Protein AF-A0A4R3N4P6-F1 (afdb_monomer)

Radius of gyration: 19.84 Å; Cα contacts (8 Å, |Δi|>4): 33; chains: 1; bounding box: 51×33×43 Å

Secondary structure (DSSP, 8-state):
------------S-------TT---PPEEEEETTEEEEE--GGGTS-HHHHHHHHHHHHHTT-HHHHHHHHHHHHHHHHTT-

Sequence (82 aa):
MTSEIARVVRQTRPHKDVVRRGSDVKPKVLKKGNTTIKIYSHLAHMTKEEQKKWFESEWEKGNPTLKNIVNAVKRCLDEEGK

Structure (mmCIF, N/CA/C/O backbone):
data_AF-A0A4R3N4P6-F1
#
_entry.id   AF-A0A4R3N4P6-F1
#
loop_
_atom_site.group_PDB
_atom_site.id
_atom_site.type_symbol
_atom_site.label_atom_id
_atom_site.label_alt_id
_atom_site.label_comp_id
_atom_site.label_asym_id
_atom_site.label_entity_id
_atom_site.label_seq_id
_atom_site.pdbx_PDB_ins_code
_atom_site.Cartn_x
_atom_site.Cartn_y
_atom_site.Cartn_z
_atom_site.occupancy
_atom_site.B_iso_or_equiv
_atom_site.auth_seq_id
_atom_site.auth_comp_id
_atom_site.auth_asym_id
_atom_site.auth_atom_id
_atom_site.pdbx_PDB_model_num
ATOM 1 N N . MET A 1 1 ? -33.809 -16.892 -33.553 1.00 40.38 1 MET A N 1
ATOM 2 C CA . MET A 1 1 ? -32.935 -16.829 -32.363 1.00 40.38 1 MET A CA 1
ATOM 3 C C . MET A 1 1 ? -31.506 -16.624 -32.844 1.00 40.38 1 MET A C 1
ATOM 5 O O . MET A 1 1 ? -30.859 -17.587 -33.226 1.00 40.38 1 MET A O 1
ATOM 9 N N . THR A 1 2 ? -31.051 -15.379 -32.966 1.00 44.28 2 THR A N 1
ATOM 10 C CA . THR A 1 2 ? -29.689 -15.064 -33.425 1.00 44.28 2 THR A CA 1
ATOM 11 C C . THR A 1 2 ? -28.776 -14.966 -32.212 1.00 44.28 2 THR A C 1
ATOM 13 O O . THR A 1 2 ? -28.899 -14.041 -31.416 1.00 44.28 2 THR A O 1
ATOM 16 N N . SER A 1 3 ? -27.898 -15.952 -32.049 1.00 51.00 3 SER A N 1
ATOM 17 C CA . SER A 1 3 ? -26.848 -15.953 -31.035 1.00 51.00 3 SER A CA 1
ATOM 18 C C . SER A 1 3 ? -25.841 -14.840 -31.330 1.00 51.00 3 SER A C 1
ATOM 20 O O . SER A 1 3 ? -25.180 -14.872 -32.371 1.00 51.00 3 SER A O 1
ATOM 22 N N . GLU A 1 4 ? -25.708 -13.873 -30.426 1.00 54.97 4 GLU A N 1
ATOM 23 C CA . GLU A 1 4 ? -24.611 -12.908 -30.455 1.00 54.97 4 GLU A CA 1
ATOM 24 C C . GLU A 1 4 ? -23.281 -13.651 -30.283 1.00 54.97 4 GLU A C 1
ATOM 26 O O . GLU A 1 4 ? -22.997 -14.259 -29.251 1.00 54.97 4 GLU A O 1
ATOM 31 N N . ILE A 1 5 ? -22.456 -13.629 -31.330 1.00 57.00 5 ILE A N 1
ATOM 32 C CA . ILE A 1 5 ? -21.094 -14.153 -31.288 1.00 57.00 5 ILE A CA 1
ATOM 33 C C . ILE A 1 5 ? -20.272 -13.173 -30.450 1.00 57.00 5 ILE A C 1
ATOM 35 O O . ILE A 1 5 ? -19.886 -12.104 -30.924 1.00 57.00 5 ILE A O 1
ATOM 39 N N . ALA A 1 6 ? -20.005 -13.534 -29.194 1.00 59.19 6 ALA A N 1
ATOM 40 C CA . ALA A 1 6 ? -19.088 -12.793 -28.340 1.00 59.19 6 ALA A CA 1
ATOM 41 C C . ALA A 1 6 ? -17.719 -12.693 -29.035 1.00 59.19 6 ALA A C 1
ATOM 43 O O . ALA A 1 6 ? -17.022 -13.688 -29.255 1.00 59.19 6 ALA A O 1
ATOM 44 N N . ARG A 1 7 ? -17.338 -11.475 -29.428 1.00 60.00 7 ARG A N 1
ATOM 45 C CA . ARG A 1 7 ? -16.078 -11.203 -30.121 1.00 60.00 7 ARG A CA 1
ATOM 46 C C . ARG A 1 7 ? -14.918 -11.444 -29.155 1.00 60.00 7 ARG A C 1
ATOM 48 O O . ARG A 1 7 ? -14.619 -10.604 -28.312 1.00 60.00 7 ARG A O 1
ATOM 55 N N . VAL A 1 8 ? -14.243 -12.585 -29.287 1.00 65.94 8 VAL A N 1
ATOM 56 C CA . VAL A 1 8 ? -13.016 -12.877 -28.533 1.00 65.94 8 VAL A CA 1
ATOM 57 C C . VAL A 1 8 ? -11.919 -11.921 -29.001 1.00 65.94 8 VAL A C 1
ATOM 59 O O .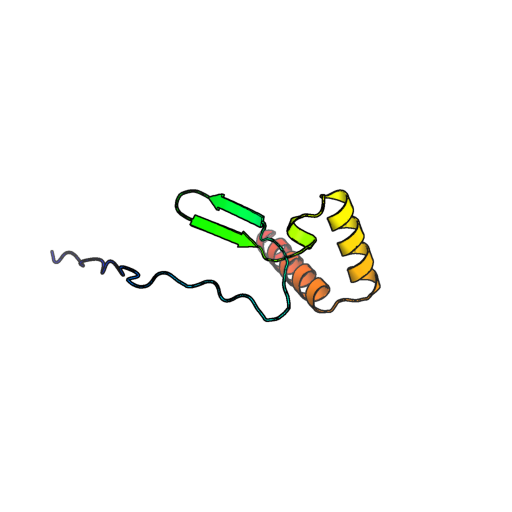 VAL A 1 8 ? -11.325 -12.103 -30.066 1.00 65.94 8 VAL A O 1
ATOM 62 N N . VAL A 1 9 ? -11.641 -10.888 -28.206 1.00 64.88 9 VAL A N 1
ATOM 63 C CA . VAL A 1 9 ? -10.494 -10.000 -28.424 1.00 64.88 9 VAL A CA 1
ATOM 64 C C . VAL A 1 9 ? -9.231 -10.777 -28.062 1.00 64.88 9 VAL A C 1
ATOM 66 O O . VAL A 1 9 ? -8.831 -10.857 -26.903 1.00 64.88 9 VAL A O 1
ATOM 69 N N . ARG A 1 10 ? -8.598 -11.396 -29.061 1.00 60.25 10 ARG A N 1
ATOM 70 C CA . ARG A 1 10 ? -7.273 -12.000 -28.895 1.00 60.25 10 ARG A CA 1
ATOM 71 C C . ARG A 1 10 ? -6.246 -10.871 -28.850 1.00 60.25 10 ARG A C 1
ATOM 73 O O . ARG A 1 10 ? -6.017 -10.204 -29.855 1.00 60.25 10 ARG A O 1
ATOM 80 N N . GLN A 1 11 ? -5.640 -10.637 -27.690 1.00 59.59 11 GLN A N 1
ATOM 81 C CA . GLN A 1 11 ? -4.547 -9.677 -27.547 1.00 59.59 11 GLN A CA 1
ATOM 82 C C . GLN A 1 11 ? -3.311 -10.248 -28.265 1.00 59.59 11 GLN A C 1
ATOM 84 O O . GLN A 1 11 ? -2.634 -11.137 -27.762 1.00 59.59 11 GLN A O 1
ATOM 89 N N . THR A 1 12 ? -3.063 -9.803 -29.498 1.00 62.00 12 THR A N 1
ATOM 90 C CA . THR A 1 12 ? -2.065 -10.397 -30.411 1.00 62.00 12 THR A CA 1
ATOM 91 C C . THR A 1 12 ? -0.634 -9.925 -30.172 1.00 62.00 12 THR A C 1
ATOM 93 O O . THR A 1 12 ? 0.286 -10.407 -30.829 1.00 62.00 12 THR A O 1
ATOM 96 N N . ARG A 1 13 ? -0.416 -8.979 -29.253 1.00 64.56 13 ARG A N 1
ATOM 97 C CA . ARG A 1 13 ? 0.909 -8.413 -28.984 1.00 64.56 13 ARG A CA 1
ATOM 98 C C . ARG A 1 13 ? 1.262 -8.596 -27.512 1.00 64.56 13 ARG A C 1
ATOM 100 O O . ARG A 1 13 ? 0.530 -8.072 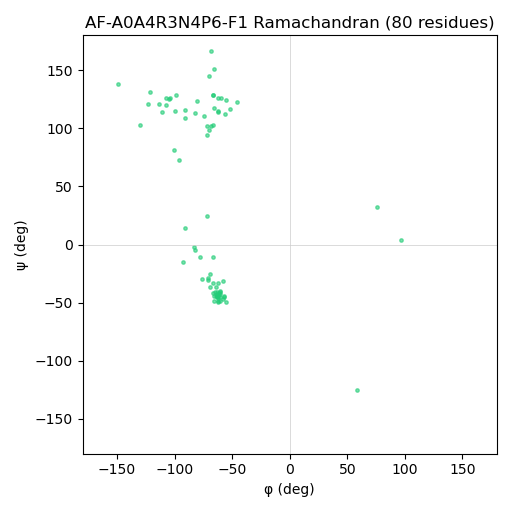-26.670 1.00 64.56 13 ARG A O 1
ATOM 107 N N . PRO A 1 14 ? 2.362 -9.295 -27.180 1.00 66.75 14 PRO A N 1
ATOM 108 C CA . PRO A 1 14 ? 2.853 -9.302 -25.814 1.00 66.75 14 PRO A CA 1
ATOM 109 C C . PRO A 1 14 ? 3.236 -7.870 -25.436 1.00 66.75 14 PRO A C 1
ATOM 111 O O . PRO A 1 14 ? 3.991 -7.203 -26.147 1.00 66.75 14 PRO A O 1
ATOM 114 N N . HIS A 1 15 ? 2.689 -7.378 -24.326 1.00 63.50 15 HIS A N 1
ATOM 115 C CA . HIS A 1 15 ? 3.162 -6.135 -23.737 1.00 63.50 15 HIS A CA 1
ATOM 116 C C . HIS A 1 15 ? 4.647 -6.302 -23.380 1.00 63.50 15 HIS A C 1
ATOM 118 O O . HIS A 1 15 ? 5.026 -7.263 -22.710 1.00 63.50 15 HIS A O 1
ATOM 124 N N . LYS A 1 16 ? 5.497 -5.388 -23.861 1.00 69.06 16 LYS A N 1
ATOM 125 C CA . LYS A 1 16 ? 6.901 -5.309 -23.455 1.00 69.06 16 LYS A CA 1
ATOM 126 C C . LYS A 1 16 ? 7.013 -4.359 -22.267 1.00 69.06 16 LYS A C 1
ATOM 128 O O . LYS A 1 16 ? 6.764 -3.165 -22.424 1.00 69.06 16 LYS A O 1
ATOM 133 N N . ASP A 1 17 ? 7.417 -4.890 -21.118 1.00 63.19 17 ASP A N 1
ATOM 134 C CA . ASP A 1 17 ? 7.751 -4.088 -19.940 1.00 63.19 17 ASP A CA 1
ATOM 135 C C . ASP A 1 17 ? 8.946 -3.178 -20.282 1.00 63.19 17 ASP A C 1
ATOM 137 O O . ASP A 1 17 ? 10.046 -3.664 -20.562 1.00 63.19 17 ASP A O 1
ATOM 141 N N . VAL A 1 18 ? 8.743 -1.858 -20.297 1.00 68.69 18 VAL A N 1
ATOM 142 C CA . VAL A 1 18 ? 9.825 -0.881 -20.491 1.00 68.69 18 VAL A CA 1
ATOM 143 C C . VAL A 1 18 ? 10.232 -0.341 -19.128 1.00 68.69 18 VAL A C 1
ATOM 145 O O . VAL A 1 18 ? 9.447 0.318 -18.449 1.00 68.69 18 VAL A O 1
ATOM 148 N N . VAL A 1 19 ? 11.469 -0.624 -18.724 1.00 65.19 19 VAL A N 1
ATOM 149 C CA . VAL A 1 19 ? 12.046 -0.101 -17.482 1.00 65.19 19 VAL A CA 1
ATOM 150 C C . VAL A 1 19 ? 12.208 1.416 -17.615 1.00 65.19 19 VAL A C 1
ATOM 152 O O . VAL A 1 19 ? 12.782 1.910 -18.588 1.00 65.19 19 VAL A O 1
ATOM 155 N N . ARG A 1 20 ? 11.698 2.175 -16.640 1.00 61.88 20 ARG A N 1
ATOM 156 C CA . ARG A 1 20 ? 11.942 3.621 -16.553 1.00 61.88 20 ARG A CA 1
ATOM 157 C C . ARG A 1 20 ? 13.434 3.825 -16.266 1.00 61.88 20 ARG A C 1
ATOM 159 O O . ARG A 1 20 ? 13.959 3.199 -15.350 1.00 61.88 20 ARG A O 1
ATOM 166 N N . ARG A 1 21 ? 14.125 4.663 -17.054 1.00 49.94 21 ARG A N 1
ATOM 167 C CA . ARG A 1 21 ? 15.572 4.923 -16.887 1.00 49.94 21 ARG A CA 1
ATOM 168 C C . ARG A 1 21 ? 15.911 5.160 -15.406 1.00 49.94 21 ARG A C 1
ATOM 170 O O . ARG A 1 21 ? 15.332 6.057 -14.800 1.00 49.94 21 ARG A O 1
ATOM 177 N N . GLY A 1 22 ? 16.829 4.356 -14.860 1.00 56.91 22 GLY A N 1
ATOM 178 C CA . GLY A 1 22 ? 17.354 4.493 -13.496 1.00 56.91 22 GLY A CA 1
ATOM 179 C C . GLY A 1 22 ? 16.713 3.617 -12.412 1.00 56.91 22 GLY A C 1
ATOM 180 O O . GLY A 1 22 ? 17.077 3.767 -11.252 1.00 56.91 22 GLY A O 1
ATOM 181 N N . SER A 1 23 ? 15.777 2.713 -12.729 1.00 58.09 23 SER A N 1
ATOM 182 C CA . SER A 1 23 ? 15.277 1.741 -11.744 1.00 58.09 23 SER A CA 1
ATOM 183 C C . SER A 1 23 ? 15.929 0.366 -11.924 1.00 58.09 23 SER A C 1
ATOM 185 O O . SER A 1 23 ? 15.307 -0.545 -12.470 1.00 58.09 23 SER A O 1
ATOM 187 N N . ASP A 1 24 ? 17.143 0.174 -11.405 1.00 67.69 24 ASP A N 1
ATOM 188 C CA . ASP A 1 24 ? 17.802 -1.146 -11.288 1.00 67.69 24 ASP A CA 1
ATOM 189 C C . ASP A 1 24 ? 17.161 -2.032 -10.195 1.00 67.69 24 ASP A C 1
ATOM 191 O O . ASP A 1 24 ? 17.778 -2.922 -9.608 1.00 67.69 24 ASP A O 1
ATOM 195 N N . VAL A 1 25 ? 15.890 -1.781 -9.875 1.00 72.75 25 VAL A N 1
ATOM 196 C CA . VAL A 1 25 ? 15.153 -2.493 -8.836 1.00 72.75 25 VAL A CA 1
ATOM 197 C C . VAL A 1 25 ? 14.627 -3.794 -9.427 1.00 72.75 25 VAL A C 1
AT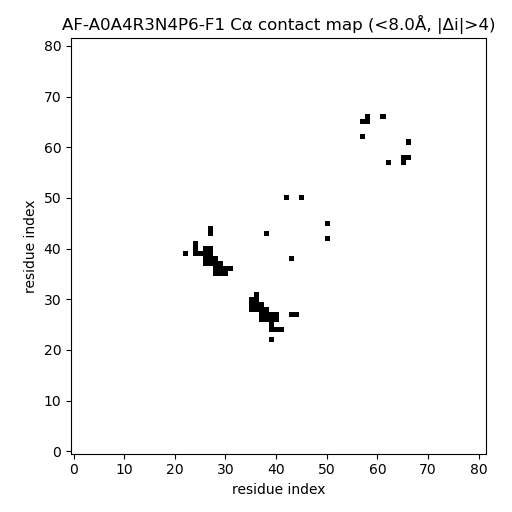OM 199 O O . VAL A 1 25 ? 13.737 -3.792 -10.281 1.00 72.75 25 VAL A O 1
ATOM 202 N N . LYS A 1 26 ? 15.150 -4.924 -8.939 1.00 81.50 26 LYS A N 1
ATOM 203 C CA . LYS A 1 26 ? 14.633 -6.255 -9.276 1.00 81.50 26 LYS A CA 1
ATOM 204 C C . LYS A 1 26 ? 13.134 -6.318 -8.937 1.00 81.50 26 LYS A C 1
ATOM 206 O O . LYS A 1 26 ? 12.773 -6.060 -7.786 1.00 81.50 26 LYS A O 1
ATOM 211 N N . PRO A 1 27 ? 12.242 -6.655 -9.885 1.00 85.94 27 PRO A N 1
ATOM 212 C CA . PRO A 1 27 ? 10.811 -6.663 -9.617 1.00 85.94 27 PRO A CA 1
ATOM 213 C C . PRO A 1 27 ? 10.422 -7.812 -8.686 1.00 85.94 27 PRO A C 1
ATOM 215 O O . PRO A 1 27 ? 10.947 -8.923 -8.796 1.00 85.94 27 PRO A O 1
ATOM 218 N N . LYS A 1 28 ? 9.436 -7.573 -7.818 1.00 87.12 28 LYS A N 1
ATOM 219 C CA . LYS A 1 28 ? 8.736 -8.647 -7.108 1.00 87.12 28 LYS A CA 1
ATOM 220 C C . LYS A 1 28 ? 7.681 -9.243 -8.033 1.00 87.12 28 LYS A C 1
ATOM 222 O O . LYS A 1 28 ? 6.830 -8.517 -8.546 1.00 87.12 28 LYS A O 1
ATOM 227 N N . VAL A 1 29 ? 7.758 -10.551 -8.266 1.00 88.50 29 VAL A N 1
ATOM 228 C CA . VAL A 1 29 ? 6.864 -11.268 -9.184 1.00 88.50 29 VAL A CA 1
ATOM 229 C C . VAL A 1 29 ? 5.830 -12.044 -8.380 1.00 88.50 29 VAL A C 1
ATOM 231 O O . VAL A 1 29 ? 6.186 -12.846 -7.521 1.00 88.50 29 VAL A O 1
ATOM 234 N N . LEU A 1 30 ? 4.554 -11.819 -8.676 1.00 88.94 30 LEU A N 1
ATOM 235 C CA . LEU A 1 30 ? 3.422 -12.537 -8.097 1.00 88.94 30 LEU A CA 1
ATOM 236 C C . LEU A 1 30 ? 2.633 -13.195 -9.231 1.00 88.94 30 LEU A C 1
ATOM 238 O O . LEU A 1 30 ? 2.319 -12.545 -10.228 1.00 88.94 30 LEU A O 1
ATOM 242 N N . LYS A 1 31 ? 2.305 -14.481 -9.093 1.00 91.56 31 LYS A N 1
ATOM 243 C CA . LYS A 1 31 ? 1.447 -15.202 -10.044 1.00 91.56 31 LYS A CA 1
ATOM 244 C C . LYS A 1 31 ? 0.084 -15.448 -9.408 1.00 91.56 31 LYS A C 1
ATOM 246 O O . LYS A 1 31 ? 0.014 -16.017 -8.323 1.00 91.56 31 LYS A O 1
ATOM 251 N N . LYS A 1 32 ? -0.989 -15.034 -10.083 1.00 88.62 32 LYS A N 1
ATOM 252 C CA . LYS A 1 32 ? -2.377 -15.296 -9.679 1.00 88.62 32 LYS A CA 1
ATOM 253 C C . LYS A 1 32 ? -3.139 -15.853 -10.881 1.00 88.62 32 LYS A C 1
ATOM 255 O O . LYS A 1 32 ? -3.492 -15.107 -11.792 1.00 88.62 32 LYS A O 1
ATOM 260 N N . GLY A 1 33 ? -3.359 -17.169 -10.894 1.00 89.88 33 GLY A N 1
ATOM 261 C CA . GLY A 1 33 ? -3.930 -17.872 -12.049 1.00 89.88 33 GLY A CA 1
ATOM 262 C C . GLY A 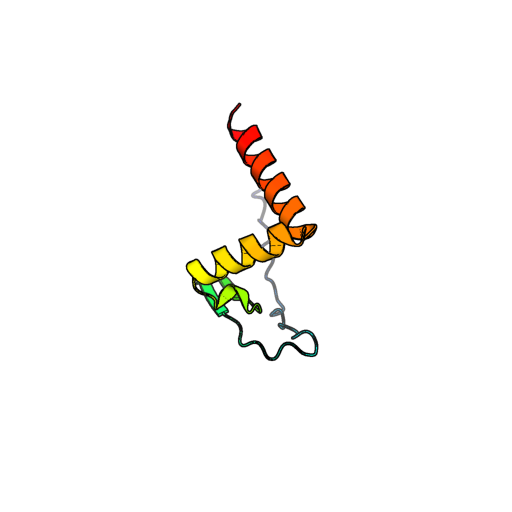1 33 ? -3.076 -17.671 -13.306 1.00 89.88 33 GLY A C 1
ATOM 263 O O . GLY A 1 33 ? -1.866 -17.888 -13.271 1.00 89.88 33 GLY A O 1
ATOM 264 N N . ASN A 1 34 ? -3.698 -17.186 -14.385 1.00 92.19 34 ASN A N 1
ATOM 265 C CA . ASN A 1 34 ? -3.023 -16.879 -15.655 1.00 92.19 34 ASN A CA 1
ATOM 266 C C . ASN A 1 34 ? -2.346 -15.496 -15.680 1.00 92.19 34 ASN A C 1
ATOM 268 O O . ASN A 1 34 ? -1.706 -15.138 -16.668 1.00 92.19 34 ASN A O 1
ATOM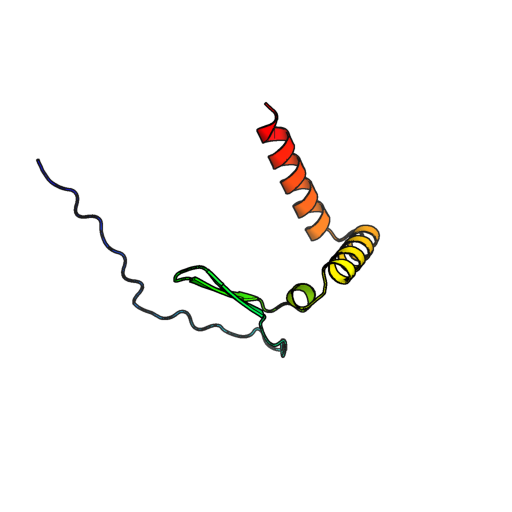 272 N N . THR A 1 35 ? -2.468 -14.712 -14.606 1.00 86.12 35 THR A N 1
ATOM 273 C CA . THR A 1 35 ? -1.936 -13.348 -14.535 1.00 86.12 35 THR A CA 1
ATOM 274 C C . THR A 1 35 ? -0.602 -13.325 -13.795 1.00 86.12 35 THR A C 1
ATOM 276 O O . THR A 1 35 ? -0.481 -13.820 -12.673 1.00 86.12 35 THR A O 1
ATOM 279 N N . THR A 1 36 ? 0.406 -12.706 -14.413 1.00 90.44 36 THR A N 1
ATOM 280 C CA . THR A 1 36 ? 1.703 -12.423 -13.785 1.00 90.44 36 THR A CA 1
ATOM 281 C C . THR A 1 36 ? 1.809 -10.933 -13.494 1.00 90.44 36 THR A C 1
ATOM 283 O O . THR A 1 36 ? 1.749 -10.114 -14.406 1.00 90.44 36 THR A O 1
ATOM 286 N N . ILE A 1 37 ? 1.980 -10.588 -12.222 1.00 86.88 37 ILE A N 1
ATOM 287 C CA . ILE A 1 37 ? 2.115 -9.216 -11.734 1.00 86.88 37 ILE A CA 1
ATOM 288 C C . ILE A 1 37 ? 3.589 -8.987 -11.402 1.00 86.88 37 ILE A C 1
ATOM 290 O O . ILE A 1 37 ? 4.174 -9.741 -10.622 1.00 86.88 37 ILE A O 1
ATOM 294 N N . LYS A 1 38 ? 4.196 -7.951 -11.985 1.00 88.25 38 LYS A N 1
ATOM 295 C CA . LYS A 1 38 ? 5.571 -7.527 -11.687 1.00 88.25 38 LYS A CA 1
ATOM 296 C C . LYS A 1 38 ? 5.541 -6.157 -11.021 1.00 88.25 38 LYS A C 1
ATOM 298 O O . LYS A 1 38 ? 5.039 -5.202 -11.604 1.00 88.25 38 LYS A O 1
ATOM 303 N N . ILE A 1 39 ? 6.081 -6.062 -9.809 1.00 86.75 39 ILE A N 1
ATOM 304 C CA . ILE A 1 39 ? 6.086 -4.828 -9.018 1.00 86.75 39 ILE A CA 1
ATOM 305 C C . ILE A 1 39 ? 7.517 -4.302 -8.922 1.00 86.75 39 ILE A C 1
ATOM 307 O O . ILE A 1 39 ? 8.370 -4.921 -8.286 1.00 86.75 39 ILE A O 1
ATOM 311 N N . TYR A 1 4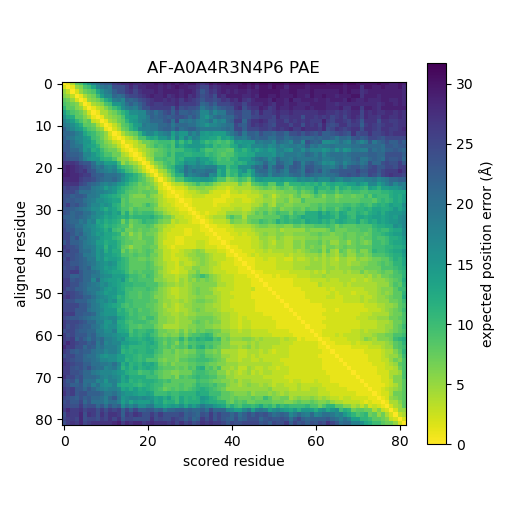0 ? 7.766 -3.145 -9.530 1.00 85.12 40 TYR A N 1
ATOM 312 C CA . TYR A 1 40 ? 9.049 -2.439 -9.494 1.00 85.12 40 TYR A CA 1
ATOM 313 C C . TYR A 1 40 ? 9.022 -1.369 -8.398 1.00 85.12 40 TYR A C 1
ATOM 315 O O . TYR A 1 40 ? 8.889 -0.180 -8.671 1.00 85.12 40 TYR A O 1
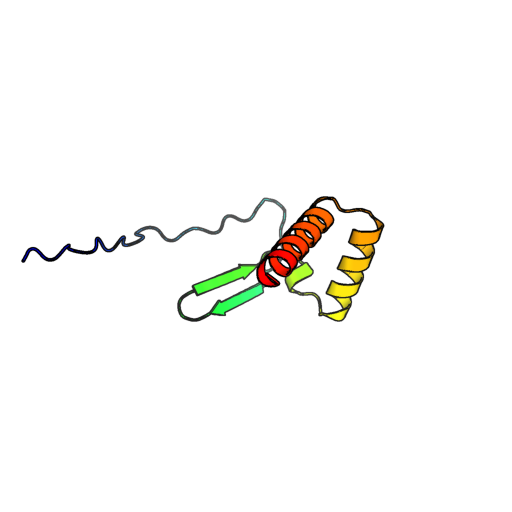ATOM 323 N N . SER A 1 41 ? 9.076 -1.796 -7.136 1.00 83.62 41 SER A N 1
ATOM 324 C CA . SER A 1 41 ? 9.110 -0.884 -5.991 1.00 83.62 41 SER A CA 1
ATOM 325 C C . SER A 1 41 ? 9.894 -1.492 -4.837 1.00 83.62 41 SER A C 1
ATOM 327 O O . SER A 1 41 ? 9.728 -2.672 -4.528 1.00 83.62 41 SER A O 1
ATOM 329 N N . HIS A 1 42 ? 10.716 -0.678 -4.171 1.00 86.19 42 HIS A N 1
ATOM 330 C CA . HIS A 1 42 ? 11.435 -1.096 -2.968 1.00 86.19 42 HIS A CA 1
ATOM 331 C C . HIS A 1 42 ? 10.465 -1.460 -1.830 1.00 86.19 42 HIS A C 1
ATOM 333 O O . HIS A 1 42 ? 10.687 -2.436 -1.120 1.00 86.19 42 HIS A O 1
ATOM 339 N N . LEU A 1 43 ? 9.314 -0.778 -1.754 1.00 86.88 43 LEU A N 1
ATOM 340 C CA . LEU A 1 43 ? 8.243 -1.083 -0.797 1.00 86.88 43 LEU A CA 1
ATOM 341 C C . LEU A 1 43 ? 7.725 -2.517 -0.920 1.00 86.88 43 LEU A C 1
ATOM 343 O O . LEU A 1 43 ? 7.314 -3.115 0.069 1.00 86.88 43 LEU A O 1
ATOM 347 N N . ALA A 1 44 ? 7.754 -3.093 -2.125 1.00 86.62 44 ALA A N 1
ATOM 348 C CA . ALA A 1 44 ? 7.270 -4.450 -2.350 1.00 86.62 44 ALA A CA 1
ATOM 349 C C . ALA A 1 44 ? 8.170 -5.512 -1.693 1.00 86.62 44 ALA A C 1
ATOM 351 O O . ALA A 1 44 ? 7.692 -6.611 -1.400 1.00 86.62 44 ALA A O 1
ATOM 352 N N . HIS A 1 45 ? 9.449 -5.194 -1.477 1.00 87.56 45 HIS A N 1
ATOM 353 C CA . HIS A 1 45 ? 10.441 -6.080 -0.858 1.00 87.56 45 HIS A CA 1
ATOM 354 C C . HIS A 1 45 ? 10.563 -5.897 0.654 1.00 87.56 45 HIS A C 1
ATOM 356 O O . HIS A 1 45 ? 11.106 -6.778 1.310 1.00 87.56 45 HIS A O 1
ATOM 362 N N . MET A 1 46 ? 10.032 -4.801 1.198 1.00 90.38 46 MET A N 1
ATOM 363 C CA . MET A 1 46 ? 9.993 -4.558 2.637 1.00 90.38 46 MET A CA 1
ATOM 364 C C . MET A 1 46 ? 9.095 -5.565 3.367 1.00 90.38 46 MET A C 1
ATOM 366 O O . MET A 1 46 ? 8.099 -6.062 2.826 1.00 90.38 46 MET A O 1
ATOM 370 N N . THR A 1 47 ? 9.442 -5.827 4.621 1.00 93.31 47 THR A N 1
ATOM 371 C CA . THR A 1 47 ? 8.600 -6.532 5.595 1.00 93.31 47 THR A CA 1
ATOM 372 C C . THR A 1 47 ? 7.378 -5.693 5.980 1.00 93.31 47 THR A C 1
ATOM 374 O O . THR A 1 47 ? 7.304 -4.497 5.690 1.00 93.31 47 THR A O 1
ATOM 377 N N . LYS A 1 48 ? 6.388 -6.303 6.644 1.00 92.50 48 LYS A N 1
ATOM 378 C CA . LYS A 1 48 ? 5.179 -5.576 7.072 1.00 92.50 48 LYS A CA 1
ATOM 379 C C . LYS A 1 48 ? 5.513 -4.490 8.094 1.00 92.50 48 LYS A C 1
ATOM 381 O O . LYS A 1 48 ? 4.924 -3.413 8.069 1.00 92.50 48 LYS A O 1
ATOM 386 N N . GLU A 1 49 ? 6.470 -4.766 8.970 1.00 94.62 49 GLU A N 1
ATOM 387 C CA . GLU A 1 49 ? 6.950 -3.853 10.001 1.00 94.62 49 GLU A CA 1
ATOM 388 C C . GLU A 1 49 ? 7.648 -2.640 9.371 1.00 94.62 49 GLU A C 1
ATOM 390 O O . GLU A 1 49 ? 7.382 -1.500 9.750 1.00 94.62 49 GLU A O 1
ATOM 395 N N . GLU A 1 50 ? 8.495 -2.868 8.367 1.00 93.31 50 GLU A N 1
ATOM 396 C CA . GLU A 1 50 ? 9.159 -1.800 7.610 1.00 93.31 50 GLU A CA 1
ATOM 397 C C . GLU A 1 50 ? 8.166 -0.971 6.793 1.00 93.31 50 GLU A C 1
ATOM 399 O O . GLU A 1 50 ? 8.250 0.255 6.791 1.00 93.31 50 GLU A O 1
ATOM 404 N N . GLN A 1 51 ? 7.186 -1.614 6.153 1.00 93.19 51 GLN A N 1
ATOM 405 C CA . GLN A 1 51 ? 6.117 -0.914 5.436 1.00 93.19 51 GLN A CA 1
ATOM 406 C C . GLN A 1 51 ? 5.307 -0.012 6.369 1.00 93.19 51 GLN A C 1
ATOM 408 O O . GLN A 1 51 ? 4.982 1.115 5.994 1.00 93.19 51 GLN A O 1
ATOM 413 N N . LYS A 1 52 ? 5.012 -0.479 7.589 1.00 93.69 52 LYS A N 1
ATOM 414 C CA . LYS A 1 52 ? 4.314 0.319 8.601 1.00 93.69 52 LYS A CA 1
ATOM 415 C C . LYS A 1 52 ? 5.129 1.551 8.996 1.00 93.69 52 LYS A C 1
ATOM 417 O O . LYS A 1 52 ? 4.602 2.657 8.953 1.00 93.69 52 LYS A O 1
ATOM 422 N N . LYS A 1 53 ? 6.421 1.381 9.293 1.00 95.56 53 LYS A N 1
ATOM 423 C CA . LYS A 1 53 ? 7.319 2.503 9.621 1.00 95.56 53 LYS A CA 1
ATOM 424 C C . LYS A 1 53 ? 7.454 3.496 8.468 1.00 95.56 53 LYS A C 1
ATOM 426 O O . LYS A 1 53 ? 7.448 4.704 8.685 1.00 95.56 53 LYS A O 1
ATOM 431 N N . TRP A 1 54 ? 7.562 2.997 7.237 1.00 94.12 54 TRP A N 1
ATOM 432 C CA . TRP A 1 54 ? 7.591 3.843 6.046 1.00 94.12 54 TRP A CA 1
ATOM 433 C C . TRP A 1 54 ? 6.304 4.665 5.918 1.00 94.12 54 TRP A C 1
ATOM 435 O O . TRP A 1 54 ? 6.370 5.868 5.679 1.00 94.12 54 TRP A O 1
ATOM 445 N N . PHE A 1 55 ? 5.146 4.033 6.129 1.00 93.75 55 PHE A N 1
ATOM 446 C CA . PHE A 1 55 ? 3.853 4.708 6.094 1.00 93.75 55 PHE A CA 1
ATOM 447 C C . PHE A 1 55 ? 3.759 5.809 7.155 1.00 93.75 55 PHE A C 1
ATOM 449 O O . PHE A 1 55 ? 3.386 6.929 6.822 1.00 93.75 55 PHE A O 1
ATOM 456 N N . GLU A 1 56 ? 4.129 5.513 8.403 1.00 94.81 56 GLU A N 1
ATOM 457 C CA . GLU A 1 56 ? 4.137 6.485 9.506 1.00 94.81 56 GLU A CA 1
ATOM 458 C C . GLU A 1 56 ? 5.042 7.684 9.183 1.00 94.81 56 GLU A C 1
ATOM 460 O O . GLU A 1 56 ? 4.608 8.830 9.276 1.00 94.81 56 GLU A O 1
ATOM 465 N N . SER A 1 57 ? 6.256 7.430 8.685 1.00 95.19 57 SER A N 1
ATOM 466 C CA . SER A 1 57 ? 7.191 8.493 8.299 1.00 95.19 57 SER A CA 1
ATOM 467 C C . SER A 1 57 ? 6.665 9.367 7.152 1.00 95.19 57 SER A C 1
ATOM 469 O O . SER A 1 57 ? 6.771 10.591 7.201 1.00 95.19 57 SER A O 1
ATOM 471 N N . GLU A 1 58 ? 6.087 8.773 6.106 1.00 93.75 58 GLU A N 1
ATOM 472 C CA . GLU A 1 58 ? 5.518 9.533 4.984 1.00 93.75 58 GLU A CA 1
ATOM 473 C C . GLU A 1 58 ? 4.233 10.278 5.366 1.00 93.75 58 GLU A C 1
ATOM 475 O O . GLU A 1 58 ? 3.934 11.338 4.802 1.00 93.75 58 GLU A O 1
ATOM 480 N N . TRP A 1 59 ? 3.487 9.753 6.338 1.00 92.75 59 TRP A N 1
ATOM 481 C CA . TRP A 1 59 ? 2.324 10.420 6.907 1.00 92.75 59 TRP A CA 1
ATOM 482 C C . TRP A 1 59 ? 2.719 11.697 7.646 1.00 92.75 59 TRP A C 1
ATOM 484 O O . TRP A 1 59 ? 2.147 12.754 7.372 1.00 92.75 59 TRP A O 1
ATOM 494 N N . GLU A 1 60 ? 3.736 11.623 8.509 1.00 94.81 60 GLU A N 1
ATOM 495 C CA . GLU A 1 60 ? 4.279 12.778 9.237 1.00 94.81 60 GLU A CA 1
ATOM 496 C C . GLU A 1 60 ? 4.832 13.852 8.294 1.00 94.81 60 GLU A C 1
ATOM 498 O O . GLU A 1 60 ? 4.568 15.039 8.478 1.00 94.81 60 GLU A O 1
ATOM 503 N N . LYS A 1 61 ? 5.515 13.447 7.216 1.00 94.81 61 LYS A N 1
ATOM 504 C CA . LYS A 1 61 ? 5.978 14.369 6.161 1.00 94.81 61 LYS A CA 1
ATOM 505 C C . LYS A 1 61 ? 4.841 15.004 5.359 1.00 94.81 61 LYS A C 1
ATOM 507 O O . LYS A 1 61 ? 5.075 15.915 4.569 1.00 94.81 61 LYS A O 1
ATOM 512 N N . GLY A 1 62 ? 3.611 14.521 5.521 1.00 92.81 62 GLY A N 1
ATOM 513 C CA . GLY A 1 62 ? 2.438 15.073 4.865 1.00 92.81 62 GLY A CA 1
ATOM 514 C C . GLY A 1 62 ? 2.322 14.711 3.386 1.00 92.81 62 GLY A C 1
ATOM 515 O O . GLY A 1 62 ? 1.769 15.510 2.630 1.00 92.81 62 GLY A O 1
ATOM 516 N N . ASN A 1 63 ? 2.792 13.527 2.976 1.00 93.12 63 ASN A N 1
ATOM 517 C CA . ASN A 1 63 ? 2.738 13.070 1.587 1.00 93.12 63 ASN A CA 1
ATOM 518 C C . ASN A 1 63 ? 1.299 13.175 1.012 1.00 93.12 63 ASN A C 1
ATOM 520 O O . ASN A 1 63 ? 0.386 12.493 1.497 1.00 93.12 63 ASN A O 1
ATOM 524 N N . PRO A 1 64 ? 1.063 14.011 -0.023 1.00 94.12 64 PRO A N 1
ATOM 525 C CA . PRO A 1 64 ? -0.284 14.285 -0.530 1.00 94.12 64 PRO A CA 1
ATOM 526 C C . PRO A 1 64 ? -0.923 13.054 -1.180 1.00 94.12 64 PRO A C 1
ATOM 528 O O . PRO A 1 64 ? -2.128 12.840 -1.054 1.00 94.12 64 PRO A O 1
ATOM 531 N N . THR A 1 65 ? -0.122 12.202 -1.822 1.00 91.94 65 THR A N 1
ATOM 532 C CA . THR A 1 65 ? -0.596 10.957 -2.438 1.00 91.94 65 THR A CA 1
ATOM 533 C C . THR A 1 65 ? -1.146 10.012 -1.380 1.00 91.94 65 THR A C 1
ATOM 535 O O . THR A 1 65 ? -2.232 9.459 -1.541 1.00 91.94 65 THR A O 1
ATOM 538 N N . LEU A 1 66 ? -0.425 9.865 -0.268 1.00 93.00 66 LEU A N 1
ATOM 539 C CA . LEU A 1 66 ? -0.823 8.992 0.830 1.00 93.00 66 LEU A CA 1
ATOM 540 C C . LEU A 1 66 ? -2.132 9.491 1.471 1.00 93.00 66 LEU A C 1
ATOM 542 O O . LEU A 1 66 ? -3.060 8.706 1.666 1.00 93.00 66 LEU A O 1
ATO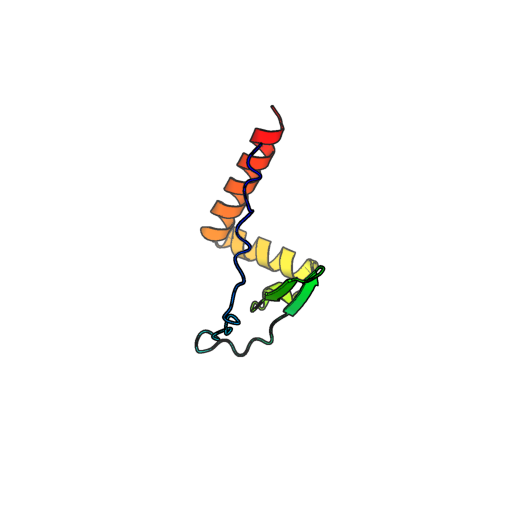M 546 N N . LYS A 1 67 ? -2.256 10.805 1.709 1.00 93.19 67 LYS A N 1
ATOM 547 C CA . LYS A 1 67 ? -3.500 11.428 2.200 1.00 93.19 67 LYS A CA 1
ATOM 548 C C . LYS A 1 67 ? -4.688 11.158 1.281 1.00 93.19 67 LYS A C 1
ATOM 550 O O . LYS A 1 67 ? -5.752 10.776 1.761 1.00 93.19 67 LYS A O 1
ATOM 555 N N . ASN A 1 68 ? -4.502 11.302 -0.029 1.00 94.50 68 ASN A N 1
ATOM 556 C CA . ASN A 1 68 ? -5.561 11.048 -1.003 1.00 94.50 68 ASN A CA 1
ATOM 557 C C . ASN A 1 68 ? -6.008 9.582 -1.001 1.00 94.50 68 ASN A C 1
ATOM 559 O O . ASN A 1 68 ? -7.207 9.319 -1.050 1.00 94.50 68 ASN A O 1
ATOM 563 N N . ILE A 1 69 ? -5.067 8.639 -0.885 1.00 92.31 69 ILE A N 1
ATOM 564 C CA . ILE A 1 69 ? -5.382 7.207 -0.780 1.00 92.31 69 ILE A CA 1
ATOM 565 C C . ILE A 1 69 ? -6.192 6.931 0.490 1.00 92.31 69 ILE A C 1
ATOM 567 O O . ILE A 1 69 ? -7.244 6.305 0.412 1.00 92.31 69 ILE A O 1
ATOM 571 N N . VAL A 1 70 ? -5.749 7.431 1.648 1.00 93.00 70 VAL A N 1
ATOM 572 C CA . VAL A 1 70 ? -6.463 7.237 2.924 1.00 93.00 70 VAL A CA 1
ATOM 573 C C . VAL A 1 70 ? -7.866 7.833 2.866 1.00 93.00 70 VAL A C 1
ATOM 575 O O . VAL A 1 70 ? -8.818 7.197 3.308 1.00 93.00 70 VAL A O 1
ATOM 578 N N . ASN A 1 71 ? -8.018 9.025 2.290 1.00 92.50 71 ASN A N 1
ATOM 579 C CA . ASN A 1 71 ? -9.326 9.654 2.129 1.00 92.50 71 ASN A CA 1
ATOM 580 C C . ASN A 1 71 ? -10.236 8.856 1.190 1.00 92.50 71 ASN A C 1
ATOM 582 O O . ASN A 1 71 ? -11.418 8.709 1.484 1.00 92.50 71 ASN A O 1
ATOM 586 N N . ALA A 1 72 ? -9.705 8.319 0.089 1.00 93.44 72 ALA A N 1
ATOM 587 C CA . ALA A 1 72 ? -10.471 7.459 -0.808 1.00 93.44 72 ALA A CA 1
ATOM 588 C C . ALA A 1 72 ? -10.944 6.183 -0.096 1.00 93.44 72 ALA A C 1
ATOM 590 O O . ALA A 1 72 ? -12.115 5.840 -0.190 1.00 93.44 72 ALA A O 1
ATOM 591 N N . VAL A 1 73 ? -10.067 5.531 0.677 1.00 92.00 73 VAL A N 1
ATOM 592 C CA . VAL A 1 73 ? -10.422 4.334 1.457 1.00 92.00 73 VAL A CA 1
ATOM 593 C C . VAL A 1 73 ? -11.495 4.646 2.498 1.00 92.00 73 VAL A C 1
ATOM 595 O O . VAL A 1 73 ? -12.466 3.904 2.589 1.00 92.00 73 VAL A O 1
ATOM 598 N N . LYS A 1 74 ? -11.358 5.750 3.247 1.00 91.19 74 LYS A N 1
ATOM 599 C CA . LYS A 1 74 ? -12.377 6.188 4.217 1.00 91.19 74 LYS A CA 1
ATOM 600 C C . LYS A 1 74 ? -13.738 6.354 3.553 1.00 91.19 74 LYS A C 1
ATOM 602 O O . LYS A 1 74 ? -14.698 5.756 4.006 1.00 91.19 74 LYS A O 1
ATOM 607 N N . ARG A 1 75 ? -13.787 7.069 2.426 1.00 92.19 75 ARG A N 1
ATOM 608 C CA . ARG A 1 75 ? -15.028 7.252 1.664 1.00 92.19 75 ARG A CA 1
ATOM 609 C C . ARG A 1 75 ? -15.664 5.927 1.249 1.00 92.19 75 ARG A C 1
ATOM 611 O O . ARG A 1 75 ? -16.864 5.783 1.407 1.00 92.19 75 ARG A O 1
ATOM 618 N N . CYS A 1 76 ? -14.880 4.966 0.759 1.00 90.62 76 CYS A N 1
ATOM 619 C CA . CYS A 1 76 ? -15.415 3.651 0.397 1.00 90.62 76 CYS A CA 1
ATOM 620 C C . CYS A 1 76 ? -15.995 2.905 1.608 1.00 90.62 76 CYS A C 1
ATOM 622 O O . CYS A 1 76 ? -17.068 2.327 1.503 1.00 90.62 76 CYS A O 1
ATOM 624 N N . LEU A 1 77 ? -15.315 2.944 2.757 1.00 86.12 77 LEU A N 1
ATOM 625 C CA . LEU A 1 77 ? -15.791 2.287 3.980 1.00 86.12 77 LEU A CA 1
ATOM 626 C C . LEU A 1 77 ? -17.039 2.965 4.561 1.00 86.12 77 LEU A C 1
ATOM 628 O O . LEU A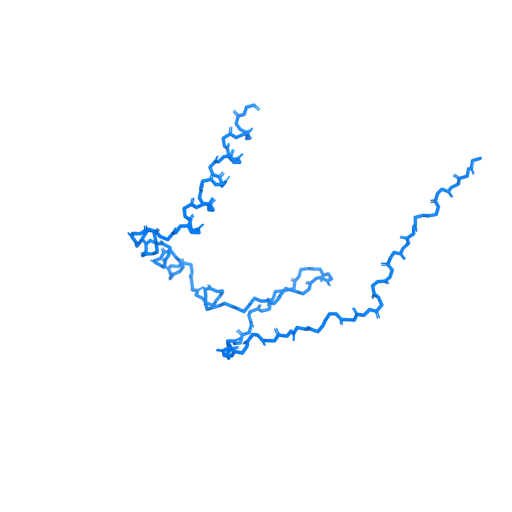 1 77 ? -17.927 2.284 5.065 1.00 86.12 77 LEU A O 1
ATOM 632 N N . ASP A 1 78 ? -17.117 4.292 4.469 1.00 82.94 78 ASP A N 1
ATOM 633 C CA . ASP A 1 78 ? -18.274 5.067 4.920 1.00 82.94 78 ASP A CA 1
ATOM 634 C C . ASP A 1 78 ? -19.497 4.851 3.999 1.00 82.94 78 ASP A C 1
ATOM 636 O O . ASP A 1 78 ? -20.635 4.890 4.465 1.00 82.94 78 ASP A O 1
ATOM 640 N N . GLU A 1 79 ? -19.281 4.596 2.701 1.00 66.00 79 GLU A N 1
ATOM 641 C CA . GLU A 1 79 ? -20.337 4.290 1.721 1.00 66.00 79 GLU A CA 1
ATOM 642 C C . GLU A 1 79 ? -20.880 2.851 1.843 1.00 66.00 79 GLU A C 1
ATOM 644 O O . GLU A 1 79 ? -22.057 2.630 1.574 1.00 66.00 79 GLU A O 1
ATOM 649 N N . GLU A 1 80 ? -20.074 1.883 2.293 1.00 60.31 80 GLU A N 1
ATOM 650 C CA . GLU A 1 80 ? -20.514 0.496 2.550 1.00 60.31 80 GLU A CA 1
ATOM 651 C C . GLU A 1 80 ? -21.297 0.332 3.872 1.00 60.31 80 GLU A C 1
ATOM 653 O O . GLU A 1 80 ? -21.896 -0.715 4.117 1.00 60.31 80 GLU A O 1
ATOM 658 N N . GLY A 1 81 ? -21.307 1.361 4.726 1.00 58.91 81 GLY A N 1
ATOM 659 C CA . GLY A 1 81 ? -22.006 1.385 6.015 1.00 58.91 81 GLY A CA 1
ATOM 660 C C . GLY A 1 81 ? -23.441 1.926 5.982 1.00 58.91 81 GLY A C 1
ATOM 661 O O . GLY A 1 81 ? -23.966 2.257 7.049 1.00 58.91 81 GLY A O 1
ATOM 662 N N . LYS A 1 82 ? -24.065 2.060 4.802 1.00 46.88 82 LYS A N 1
ATOM 663 C CA . LYS A 1 82 ? -25.424 2.598 4.630 1.00 46.88 82 LYS A CA 1
ATOM 664 C C . LYS A 1 82 ? -26.373 1.627 3.934 1.00 46.88 82 LYS A C 1
ATOM 666 O O . LYS A 1 82 ? -25.966 1.024 2.920 1.00 46.88 82 LYS A O 1
#

Solvent-accessible surface area (backbone atoms only — not comparable to full-atom values): 5504 Å² total; per-residue (Å²): 137,84,81,81,77,78,78,78,80,74,82,88,64,85,84,77,88,76,81,62,93,88,63,90,59,78,57,49,75,46,77,59,87,96,44,77,46,74,41,76,47,74,73,76,73,47,52,74,70,54,47,50,52,50,49,55,55,42,56,74,75,58,44,65,69,59,52,52,51,54,52,52,52,49,50,55,57,62,60,72,72,112

pLDDT: mean 79.85, std 15.62, range [40.38, 95.56]

Foldseek 3Di:
DDDDDDDPPDPPDPDDDDDDPPQPAQWDWDDDPPDIDTHSDPLVVDDPVVVVVVLVVCVVVVPVVSVVVVVVVVVVVVVVVD

Mean predicted aligned error: 12.08 Å

Organism: NCBI:txid1324956